Protein AF-A0A1R1XVJ5-F1 (afdb_monomer)

InterPro domains:
  IPR004046 Glutathione S-transferase, C-terminal [PF14497] (99-164)
  IPR036282 Glutathione S-transferase, C-terminal domain superfamily [SSF47616] (98-164)

Sequence (165 aa):
MIEDTEQDGSKFFLSEIRAIEEYLVVTFGLLSQGVKNLAVSSQYVNQIFDVFEAYADISGFKITTSQTLGADIDGLTKTPDECKDRDQFYIAQHILNMNKVLNDYIKYFLQKQDQILAKSQSSYYFGDSVTYADLALYTIYFSIKSENFAFEFDSPSYPHINKLI

Solvent-accessible surface area (backbone atoms only — not comparable to full-atom values): 9194 Å² total; per-residue (Å²): 109,51,80,44,73,48,98,87,70,50,78,46,79,42,72,51,66,69,61,46,50,53,51,50,30,57,75,71,65,21,62,56,78,56,74,69,45,38,54,50,38,52,52,52,35,50,58,48,46,56,54,48,50,55,51,46,53,53,52,48,51,53,51,54,46,25,74,74,71,42,76,84,35,54,23,79,76,41,56,40,92,73,33,91,47,74,68,32,22,51,47,13,44,49,52,53,51,49,52,51,53,44,49,56,49,50,53,54,50,48,56,54,50,22,63,54,30,67,71,37,91,56,54,28,86,51,73,82,46,81,32,52,46,47,53,45,51,44,49,50,49,55,58,35,44,79,69,76,60,31,65,71,65,74,31,84,89,30,60,42,48,53,69,62,96

pLDDT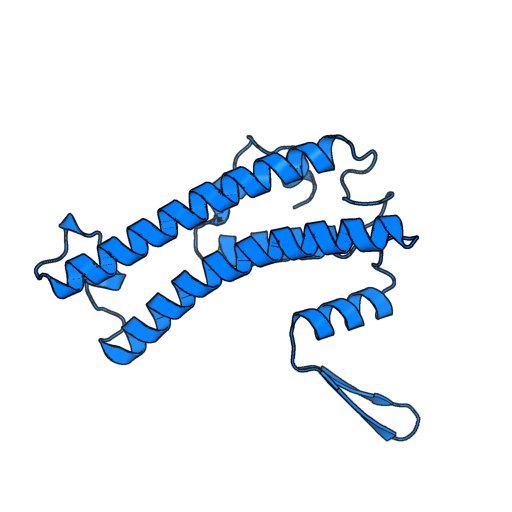: mean 92.86, std 4.46, range [69.25, 98.06]

Structure (mmCIF, N/CA/C/O backbone):
data_AF-A0A1R1XVJ5-F1
#
_entry.id   AF-A0A1R1XVJ5-F1
#
loop_
_atom_site.group_PDB
_atom_site.id
_atom_site.type_symbol
_atom_site.label_atom_id
_atom_site.label_alt_id
_atom_site.label_comp_id
_atom_site.label_asym_id
_atom_site.label_entity_id
_atom_site.label_seq_id
_atom_site.pdbx_PDB_ins_code
_atom_site.Cartn_x
_atom_site.Cartn_y
_atom_site.Cartn_z
_atom_site.occupancy
_atom_site.B_iso_or_equiv
_atom_site.auth_seq_id
_atom_site.auth_comp_id
_atom_site.auth_asym_id
_atom_site.auth_atom_id
_atom_site.pdbx_PDB_model_num
ATOM 1 N N . MET A 1 1 ? -11.396 -14.103 -1.675 1.00 80.75 1 MET A N 1
ATOM 2 C CA . MET A 1 1 ? -12.838 -14.415 -1.632 1.00 80.75 1 MET A CA 1
ATOM 3 C C . MET A 1 1 ? -13.139 -15.069 -0.297 1.00 80.75 1 MET A C 1
ATOM 5 O O . MET A 1 1 ? -12.403 -15.978 0.071 1.00 80.75 1 MET A O 1
ATOM 9 N N . ILE A 1 2 ? -14.161 -14.595 0.413 1.00 86.94 2 ILE A N 1
ATOM 10 C CA . ILE A 1 2 ? -14.737 -15.272 1.581 1.00 86.94 2 ILE A CA 1
ATOM 11 C C . ILE A 1 2 ? -16.002 -15.997 1.123 1.00 86.94 2 ILE A C 1
ATOM 13 O O . ILE A 1 2 ? -16.810 -15.419 0.395 1.00 86.94 2 ILE A O 1
ATOM 17 N N . GLU A 1 3 ? -16.138 -17.248 1.551 1.00 91.19 3 GLU A N 1
ATOM 18 C CA . GLU A 1 3 ? -17.379 -18.018 1.528 1.00 91.19 3 GLU A CA 1
ATOM 19 C C . GLU A 1 3 ? -17.701 -18.366 2.982 1.00 91.19 3 GLU A C 1
ATOM 21 O O . GLU A 1 3 ? -16.915 -19.056 3.633 1.00 91.19 3 GLU A O 1
ATOM 26 N N . ASP A 1 4 ? -18.819 -17.852 3.485 1.00 85.94 4 ASP A N 1
ATOM 27 C CA . ASP A 1 4 ? -19.320 -18.144 4.828 1.00 85.94 4 ASP A CA 1
ATOM 28 C C . ASP A 1 4 ? -20.653 -18.892 4.722 1.00 85.94 4 ASP A C 1
ATOM 30 O O . ASP A 1 4 ? -21.427 -18.679 3.782 1.00 85.94 4 ASP A O 1
ATOM 34 N N . THR A 1 5 ? -20.900 -19.815 5.647 1.00 89.81 5 THR A N 1
ATOM 35 C CA . THR A 1 5 ? -22.145 -20.590 5.691 1.00 89.81 5 THR A CA 1
ATOM 36 C C . THR A 1 5 ? -22.910 -20.213 6.943 1.00 89.81 5 THR A C 1
ATOM 38 O O . THR A 1 5 ? -22.490 -20.515 8.060 1.00 89.81 5 THR A O 1
ATOM 41 N N . GLU A 1 6 ? -24.055 -19.577 6.735 1.00 88.31 6 GLU A N 1
ATOM 42 C CA . GLU A 1 6 ? -24.937 -19.128 7.800 1.00 88.31 6 GLU A CA 1
ATOM 43 C C . GLU A 1 6 ? -25.579 -20.315 8.533 1.00 88.31 6 GLU A C 1
ATOM 45 O O . GLU A 1 6 ? -25.645 -21.441 8.028 1.00 88.31 6 GLU A O 1
ATOM 50 N N . GLN A 1 7 ? -26.114 -20.066 9.732 1.00 89.81 7 GLN A N 1
ATOM 51 C CA . GLN A 1 7 ? -26.765 -21.108 10.544 1.00 89.81 7 GLN A CA 1
ATOM 52 C C . GLN A 1 7 ? -27.960 -21.774 9.842 1.00 89.81 7 GLN A C 1
ATOM 54 O O . GLN A 1 7 ? -28.295 -22.917 10.150 1.00 89.81 7 GLN A O 1
ATOM 59 N N . ASP A 1 8 ? -28.600 -21.072 8.906 1.00 92.56 8 ASP A N 1
ATOM 60 C CA . ASP A 1 8 ? -29.715 -21.581 8.104 1.00 92.56 8 ASP A CA 1
ATOM 61 C C . ASP A 1 8 ? -29.268 -22.364 6.852 1.00 92.56 8 ASP A C 1
ATOM 63 O O . ASP A 1 8 ? -30.106 -22.856 6.093 1.00 92.56 8 ASP A O 1
ATOM 67 N N . GLY A 1 9 ? -27.955 -22.516 6.646 1.00 91.94 9 GLY A N 1
ATOM 68 C CA . GLY A 1 9 ? -27.354 -23.197 5.502 1.00 91.94 9 GLY A CA 1
ATOM 69 C C . GLY A 1 9 ? -27.250 -22.342 4.238 1.00 91.94 9 GLY A C 1
ATOM 70 O O . GLY A 1 9 ? -26.788 -22.847 3.209 1.00 91.94 9 GLY A O 1
ATOM 71 N N . SER A 1 10 ? -27.664 -21.071 4.279 1.00 94.12 10 SER A N 1
ATOM 72 C CA . SER A 1 10 ? -27.416 -20.131 3.187 1.00 94.12 10 SER A CA 1
ATOM 73 C C . SER A 1 10 ? -25.929 -19.770 3.097 1.00 94.12 10 SER A C 1
ATOM 75 O O . SER A 1 10 ? -25.171 -19.893 4.060 1.00 94.12 10 SER A O 1
ATOM 77 N N . LYS A 1 11 ? -25.491 -19.378 1.896 1.00 94.38 11 LYS A N 1
ATOM 78 C CA . LYS A 1 11 ? -24.095 -19.028 1.623 1.00 94.38 11 LYS A CA 1
ATOM 79 C C . LYS A 1 11 ? -23.942 -17.530 1.415 1.00 94.38 11 LYS A C 1
ATOM 81 O O . LYS A 1 11 ? -24.652 -16.947 0.593 1.00 94.38 11 LYS A O 1
ATOM 86 N N . PHE A 1 12 ? -22.967 -16.947 2.097 1.00 92.88 12 PHE A N 1
ATOM 87 C CA . PHE A 1 12 ? -22.540 -15.565 1.940 1.00 92.88 12 PHE A CA 1
ATOM 88 C C . PHE A 1 12 ? -21.202 -15.510 1.198 1.00 92.88 12 PHE A C 1
ATOM 90 O O . PHE A 1 12 ? -20.284 -16.273 1.500 1.00 92.88 12 PHE A O 1
ATOM 97 N N . PHE A 1 13 ? -21.089 -14.609 0.218 1.00 94.06 13 PHE A N 1
ATOM 98 C CA . PHE A 1 13 ? -19.898 -14.481 -0.621 1.00 94.06 13 PHE A CA 1
ATOM 99 C C . PHE A 1 13 ? -19.424 -13.032 -0.706 1.00 94.06 13 PHE A C 1
ATOM 101 O O . PHE A 1 13 ? -20.204 -12.138 -1.034 1.00 94.06 13 PHE A O 1
ATOM 108 N N . LEU A 1 14 ? -18.120 -12.824 -0.510 1.00 95.06 14 LEU A N 1
ATOM 109 C CA . LEU A 1 14 ? -17.436 -11.559 -0.791 1.00 95.06 14 LEU A CA 1
ATOM 110 C C . LEU A 1 14 ? -16.176 -11.800 -1.625 1.00 95.06 14 LEU A C 1
ATOM 112 O O . LEU A 1 14 ? -15.357 -12.661 -1.294 1.00 95.06 14 LEU A O 1
ATOM 116 N N . SER A 1 15 ? -15.994 -11.015 -2.687 1.00 93.31 15 SER A N 1
ATOM 117 C CA . SER A 1 15 ? -14.810 -11.052 -3.560 1.00 93.31 15 SER A CA 1
ATOM 118 C C . SER A 1 15 ? -13.893 -9.845 -3.386 1.00 93.31 15 SER A C 1
ATOM 120 O O . SER A 1 15 ? -12.678 -10.001 -3.488 1.00 93.31 15 SER A O 1
ATOM 122 N N . GLU A 1 16 ? -14.461 -8.673 -3.102 1.00 91.94 16 GLU A N 1
ATOM 123 C CA . GLU A 1 16 ? -13.723 -7.411 -3.065 1.00 91.94 16 GLU A CA 1
ATOM 124 C C . GLU A 1 16 ? -12.916 -7.275 -1.779 1.00 91.94 16 GLU A C 1
ATOM 126 O O . GLU A 1 16 ? -13.482 -7.327 -0.688 1.00 91.94 16 GLU A O 1
ATOM 131 N N . ILE A 1 17 ? -11.604 -7.050 -1.899 1.00 88.50 17 ILE A N 1
ATOM 132 C CA . ILE A 1 17 ? -10.696 -7.016 -0.744 1.00 88.50 17 ILE A CA 1
ATOM 133 C C . ILE A 1 17 ? -11.125 -5.985 0.306 1.00 88.50 17 ILE A C 1
ATOM 135 O O . ILE A 1 17 ? -11.167 -6.316 1.482 1.00 88.50 17 ILE A O 1
ATOM 139 N N . ARG A 1 18 ? -11.577 -4.792 -0.110 1.00 87.81 18 ARG A N 1
ATOM 140 C CA . ARG A 1 18 ? -12.074 -3.763 0.820 1.00 87.81 18 ARG A CA 1
ATOM 141 C C . ARG A 1 18 ? -13.329 -4.204 1.567 1.00 87.81 18 ARG A C 1
ATOM 143 O O . ARG A 1 18 ? -13.421 -4.003 2.770 1.00 87.81 18 ARG A O 1
ATOM 150 N N . ALA A 1 19 ? -14.271 -4.840 0.872 1.00 91.31 19 ALA A N 1
ATOM 151 C CA . ALA A 1 19 ? -15.489 -5.345 1.502 1.00 91.31 19 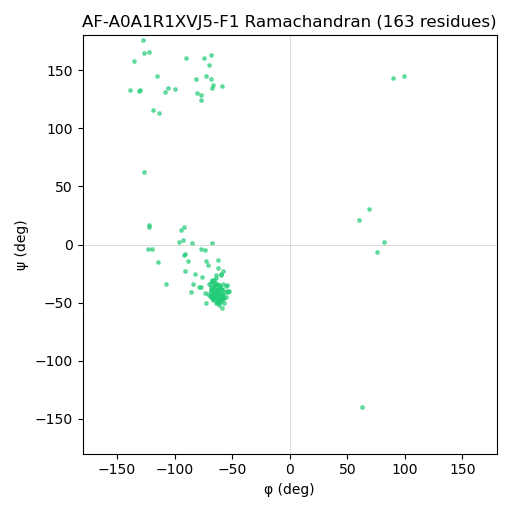ALA A CA 1
ATOM 152 C C . ALA A 1 19 ? -15.184 -6.518 2.446 1.00 91.31 19 ALA A C 1
ATOM 154 O O . ALA A 1 19 ? -15.788 -6.634 3.508 1.00 91.31 19 ALA A O 1
ATOM 155 N N . ILE A 1 20 ? -14.226 -7.371 2.070 1.00 92.75 20 ILE A N 1
ATOM 156 C CA . ILE A 1 20 ? -13.722 -8.462 2.904 1.00 92.75 20 ILE A CA 1
ATOM 157 C C . ILE A 1 20 ? -13.072 -7.906 4.175 1.00 92.75 20 ILE A C 1
ATOM 159 O O . ILE A 1 20 ? -13.414 -8.345 5.268 1.00 92.75 20 ILE A O 1
ATOM 163 N N . GLU A 1 21 ? -12.167 -6.937 4.052 1.00 92.25 21 GLU A N 1
ATOM 164 C CA . GLU A 1 21 ? -11.504 -6.313 5.197 1.00 92.25 21 GLU A CA 1
ATOM 165 C C . GLU A 1 21 ? -12.517 -5.626 6.112 1.00 92.25 21 GLU A C 1
ATOM 167 O O . GLU A 1 21 ? -12.510 -5.890 7.311 1.00 92.25 21 GLU A O 1
ATOM 172 N N . GLU A 1 22 ? -13.448 -4.840 5.560 1.00 91.94 22 GLU A N 1
ATOM 173 C CA . GLU A 1 22 ? -14.526 -4.196 6.320 1.00 91.94 22 GLU A CA 1
ATOM 174 C C . GLU A 1 22 ? -15.407 -5.210 7.067 1.00 91.94 22 GLU A C 1
ATOM 176 O O . GLU A 1 22 ? -15.705 -5.025 8.250 1.00 91.94 22 GLU A O 1
ATOM 181 N N . TYR A 1 23 ? -15.774 -6.317 6.417 1.00 92.75 23 TYR A N 1
ATOM 182 C CA . TYR A 1 23 ? -16.508 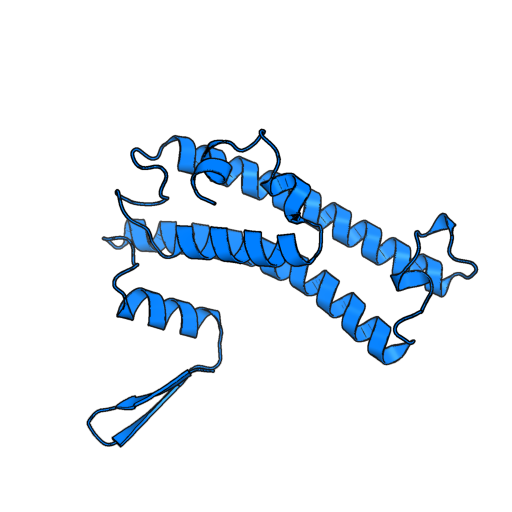-7.410 7.053 1.00 92.75 23 TYR A CA 1
ATOM 183 C C . TYR A 1 23 ? -15.724 -8.019 8.224 1.00 92.75 23 TYR A C 1
ATOM 185 O O . TYR A 1 23 ? -16.267 -8.195 9.318 1.00 92.75 23 TYR A O 1
ATOM 193 N N . LEU A 1 24 ? -14.432 -8.297 8.032 1.00 93.19 24 LEU A N 1
ATOM 194 C CA . LEU A 1 24 ? -13.582 -8.887 9.066 1.00 93.19 24 LEU A CA 1
ATOM 195 C C . LEU A 1 24 ? -13.372 -7.927 10.243 1.00 93.19 24 LEU A C 1
ATOM 197 O O . LEU A 1 24 ? -13.513 -8.336 11.394 1.00 93.19 24 LEU A O 1
ATOM 201 N N . VAL A 1 25 ? -13.092 -6.644 10.000 1.00 94.62 25 VAL A N 1
ATOM 202 C CA . VAL A 1 25 ? -12.870 -5.679 11.091 1.00 94.62 25 VAL A CA 1
ATOM 203 C C . VAL A 1 25 ? -14.139 -5.409 11.892 1.00 94.62 25 VAL A C 1
ATOM 205 O O . VAL A 1 25 ? -14.049 -5.201 13.099 1.00 94.62 25 VAL A O 1
ATOM 208 N N . VAL A 1 26 ? -15.321 -5.471 11.269 1.00 93.81 26 VAL A N 1
ATOM 209 C CA . VAL A 1 26 ? -16.599 -5.460 11.997 1.00 93.81 26 VAL A CA 1
ATOM 210 C C . VAL A 1 26 ? -16.718 -6.711 12.863 1.00 93.81 26 VAL A C 1
ATOM 212 O O . VAL A 1 26 ? -16.967 -6.602 14.063 1.00 93.81 26 VAL A O 1
ATOM 215 N N . THR A 1 27 ? -16.491 -7.884 12.271 1.00 92.62 27 THR A N 1
ATOM 216 C CA . THR A 1 27 ? -16.631 -9.188 12.936 1.00 92.62 27 THR A CA 1
ATOM 217 C C . THR A 1 27 ? -15.720 -9.315 14.159 1.00 92.62 27 THR A C 1
ATOM 219 O O . THR A 1 27 ? -16.133 -9.843 15.190 1.00 92.62 27 THR A O 1
ATOM 222 N N . PHE A 1 28 ? -14.501 -8.777 14.082 1.00 94.56 28 PHE A N 1
ATOM 223 C CA . PHE A 1 28 ? -13.526 -8.804 15.175 1.00 94.56 28 PHE A CA 1
ATOM 224 C C . PHE A 1 28 ? -13.563 -7.570 16.089 1.00 94.56 28 PHE A C 1
ATOM 226 O O . PHE A 1 28 ? -12.742 -7.465 16.998 1.00 94.56 28 PHE A O 1
ATOM 233 N N . GLY A 1 29 ? -14.499 -6.635 15.887 1.00 94.94 29 GLY A N 1
ATOM 234 C CA . GLY A 1 29 ? -14.641 -5.455 16.746 1.00 94.94 29 GLY A CA 1
ATOM 235 C C . GLY A 1 29 ? -13.494 -4.442 16.636 1.00 94.94 29 GLY A C 1
ATOM 236 O O . GLY A 1 29 ? -13.200 -3.742 17.599 1.00 94.94 29 GLY A O 1
ATOM 237 N N . LEU A 1 30 ? -12.858 -4.341 15.466 1.00 95.81 30 LEU A N 1
ATOM 238 C CA . LEU A 1 30 ? -11.688 -3.494 15.181 1.00 95.81 30 LEU A CA 1
ATOM 239 C C . LEU A 1 30 ? -12.057 -2.122 14.586 1.00 95.81 30 LEU A C 1
ATOM 241 O O . LEU A 1 30 ? -11.204 -1.392 14.071 1.00 95.81 30 LEU A O 1
ATOM 245 N N . LEU A 1 31 ? -13.340 -1.763 14.634 1.00 93.56 31 LEU A N 1
ATOM 246 C CA . LEU A 1 31 ? -13.823 -0.453 14.221 1.00 93.56 31 LEU A CA 1
ATOM 247 C C . LEU A 1 31 ? -13.622 0.598 15.314 1.00 93.56 31 LEU A C 1
ATOM 249 O O . LEU A 1 31 ? -13.850 0.360 16.501 1.00 93.56 31 LEU A O 1
ATOM 253 N N . SER A 1 32 ? -13.277 1.812 14.891 1.00 90.25 32 SER A N 1
ATOM 254 C CA . SER A 1 32 ? -13.246 2.963 15.786 1.00 90.25 32 SER A CA 1
ATOM 255 C C . SER A 1 32 ? -14.664 3.346 16.240 1.00 90.25 32 SER A C 1
ATOM 257 O O . SER A 1 32 ? -15.634 3.272 15.485 1.00 90.25 32 SER A O 1
ATOM 259 N N . GLN A 1 33 ? -14.807 3.761 17.501 1.00 90.19 33 GLN A N 1
ATOM 260 C CA . GLN A 1 33 ? -16.120 4.060 18.081 1.00 90.19 33 GLN A CA 1
ATOM 261 C C . GLN A 1 33 ? -16.625 5.453 17.683 1.00 90.19 33 GLN A C 1
ATOM 263 O O . GLN A 1 33 ? -15.933 6.457 17.868 1.00 90.19 33 GLN A O 1
ATOM 268 N N . GLY A 1 34 ? -17.871 5.516 17.206 1.00 93.06 34 GLY A N 1
ATOM 269 C CA . GLY A 1 34 ? -18.577 6.749 16.851 1.00 93.06 34 GLY A CA 1
ATOM 270 C C . GLY A 1 34 ? -18.383 7.192 15.396 1.00 93.06 34 GLY A C 1
ATOM 271 O O . GLY A 1 34 ? -17.298 7.110 14.829 1.00 93.06 34 GLY A O 1
ATOM 272 N N . VAL A 1 35 ? -19.446 7.740 14.796 1.00 94.56 35 VAL A N 1
ATOM 273 C CA . VAL A 1 35 ? -19.516 8.047 13.350 1.00 94.56 35 VAL A CA 1
ATOM 274 C C . VAL A 1 35 ? -18.389 8.951 12.837 1.00 94.56 35 VAL A C 1
ATOM 276 O O . VAL A 1 35 ? -17.891 8.754 11.733 1.00 94.56 35 VAL A O 1
ATOM 279 N N . LYS A 1 36 ? -17.940 9.922 13.641 1.00 96.12 36 LYS A N 1
ATOM 280 C CA . LYS A 1 36 ? -16.833 10.811 13.257 1.00 96.12 36 LYS A CA 1
ATOM 281 C C . LYS A 1 36 ? -15.506 10.060 13.191 1.00 96.12 36 LYS A C 1
ATOM 283 O O . LYS A 1 36 ? -14.753 10.251 12.245 1.00 96.12 36 LYS A O 1
ATOM 288 N N . ASN A 1 37 ? -15.239 9.191 14.163 1.00 93.81 37 ASN A N 1
ATOM 289 C CA . ASN A 1 37 ? -14.018 8.393 14.177 1.00 93.81 37 ASN A CA 1
ATOM 290 C C . ASN A 1 37 ? -14.038 7.332 13.077 1.00 93.81 37 ASN A C 1
ATOM 292 O O . ASN A 1 37 ? -12.991 7.067 12.496 1.00 93.81 37 ASN A O 1
ATOM 296 N N . LEU A 1 38 ? -15.208 6.776 12.747 1.00 94.12 38 LEU A N 1
ATOM 297 C CA . LEU A 1 38 ? -15.366 5.881 11.598 1.00 94.12 38 LEU A CA 1
ATOM 298 C C . LEU A 1 38 ? -15.015 6.592 10.289 1.00 94.12 38 LEU A C 1
ATOM 300 O O . LEU A 1 38 ? -14.224 6.075 9.506 1.00 94.12 38 LEU A O 1
ATOM 304 N N . ALA A 1 39 ? -15.537 7.804 10.080 1.00 95.94 39 ALA A N 1
ATOM 305 C CA . ALA A 1 39 ? -15.232 8.593 8.889 1.00 95.94 39 ALA A CA 1
ATOM 306 C C . ALA A 1 39 ? -13.734 8.929 8.785 1.00 95.94 39 ALA A C 1
ATOM 308 O O . ALA A 1 39 ? -13.142 8.804 7.717 1.00 95.94 39 ALA A O 1
ATOM 309 N N . VAL A 1 40 ? -13.100 9.308 9.899 1.00 96.31 40 VAL A N 1
ATOM 310 C CA . VAL A 1 40 ? -11.656 9.588 9.936 1.00 96.31 40 VAL A CA 1
ATOM 311 C C . VAL A 1 40 ? -10.832 8.312 9.722 1.00 96.31 40 VAL A C 1
ATOM 313 O O . VAL A 1 40 ? -9.851 8.347 8.986 1.00 96.31 40 VAL A O 1
ATOM 316 N N . SER A 1 41 ? -11.242 7.181 10.300 1.00 95.19 41 SER A N 1
ATOM 317 C CA . SER A 1 41 ? -10.578 5.885 10.101 1.00 95.19 41 SER A CA 1
ATOM 318 C C . SER A 1 41 ? -10.634 5.469 8.633 1.00 95.19 41 SER A C 1
ATOM 320 O O . SER A 1 41 ? -9.602 5.193 8.029 1.00 95.19 41 SER A O 1
ATOM 322 N N . SER A 1 42 ? -11.815 5.561 8.017 1.00 94.75 42 SER A N 1
ATOM 323 C CA . SER A 1 42 ? -11.995 5.322 6.584 1.00 94.75 42 SER A CA 1
ATOM 324 C C . SER A 1 42 ? -11.143 6.269 5.734 1.00 94.75 42 SER A C 1
ATOM 326 O O . SER A 1 42 ? -10.536 5.845 4.755 1.00 94.75 42 SER A O 1
ATOM 328 N N . GLN A 1 43 ? -11.017 7.544 6.116 1.00 96.31 43 GLN A N 1
ATOM 329 C CA . GLN A 1 43 ? -10.120 8.477 5.433 1.00 96.31 43 GLN A CA 1
ATOM 330 C C . GLN A 1 43 ? -8.651 8.017 5.497 1.00 96.31 43 GLN A C 1
ATOM 332 O O . GLN A 1 43 ? -7.943 8.133 4.497 1.00 96.31 43 GLN A O 1
ATOM 337 N N . TYR A 1 44 ? -8.174 7.537 6.648 1.00 96.00 44 TYR A N 1
ATOM 338 C CA . TYR A 1 44 ? -6.794 7.052 6.794 1.00 96.00 44 TYR A CA 1
ATOM 339 C C . TYR A 1 44 ? -6.560 5.779 5.985 1.00 96.00 44 TYR A C 1
ATOM 341 O O . TYR A 1 44 ? -5.578 5.701 5.252 1.00 96.00 44 TYR A O 1
ATOM 349 N N . VAL A 1 45 ? -7.501 4.837 6.044 1.00 95.56 45 VAL A N 1
ATOM 350 C CA . VAL A 1 45 ? -7.479 3.608 5.246 1.00 95.56 45 VAL A CA 1
ATOM 351 C C . VAL A 1 45 ? -7.450 3.925 3.750 1.00 95.56 45 VAL A C 1
ATOM 353 O O . VAL A 1 45 ? -6.604 3.400 3.041 1.00 95.56 45 VAL A O 1
ATOM 356 N N . ASN A 1 46 ? -8.287 4.839 3.254 1.00 94.88 46 ASN A N 1
ATOM 357 C CA . ASN A 1 46 ? -8.256 5.212 1.835 1.00 94.88 46 ASN A CA 1
ATOM 358 C C . ASN A 1 46 ? -6.917 5.848 1.426 1.00 94.88 46 ASN A C 1
ATOM 360 O O . ASN A 1 46 ? -6.391 5.518 0.374 1.00 94.88 46 ASN A O 1
ATOM 364 N N . GLN A 1 47 ? -6.308 6.675 2.282 1.00 95.31 47 GLN A N 1
ATOM 365 C CA . GLN A 1 47 ? -4.968 7.222 2.013 1.00 95.31 47 GLN A CA 1
ATOM 366 C C . GLN A 1 47 ? -3.889 6.135 1.946 1.00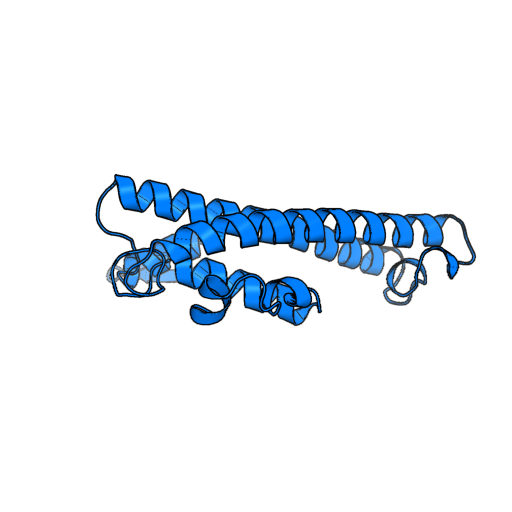 95.31 47 GLN A C 1
ATOM 368 O O . GLN A 1 47 ? -2.943 6.268 1.175 1.00 95.31 47 GLN A O 1
ATOM 373 N N . ILE A 1 48 ? -4.022 5.073 2.746 1.00 94.44 48 ILE A N 1
ATOM 374 C CA . ILE A 1 48 ? -3.163 3.886 2.671 1.00 94.44 48 ILE A CA 1
ATOM 375 C C . ILE A 1 48 ? -3.387 3.148 1.343 1.00 94.44 48 ILE A C 1
ATOM 377 O O . ILE A 1 48 ? -2.423 2.764 0.682 1.00 94.44 48 ILE A O 1
ATOM 381 N N . PHE A 1 49 ? -4.643 2.989 0.924 1.00 92.38 49 PHE A N 1
ATOM 382 C CA . PHE A 1 49 ? -4.981 2.346 -0.346 1.00 92.38 49 PHE A CA 1
ATOM 383 C C . PHE A 1 49 ? -4.497 3.128 -1.564 1.00 92.38 49 PHE A C 1
ATOM 385 O O . PHE A 1 49 ? -4.041 2.501 -2.509 1.00 92.38 49 PHE A O 1
ATOM 392 N N . ASP A 1 50 ? -4.477 4.459 -1.527 1.00 92.88 50 ASP A N 1
ATOM 393 C CA . ASP A 1 50 ? -3.877 5.252 -2.604 1.00 92.88 50 ASP A CA 1
ATOM 394 C C . ASP A 1 50 ? -2.387 4.881 -2.813 1.00 92.88 50 ASP A C 1
ATOM 396 O O . ASP A 1 50 ? -1.884 4.873 -3.936 1.00 92.88 50 ASP A O 1
ATOM 400 N N . VAL A 1 51 ? -1.664 4.535 -1.732 1.00 92.75 51 VAL A N 1
ATOM 401 C CA . VAL A 1 51 ? -0.269 4.058 -1.825 1.00 92.75 51 VAL A CA 1
ATOM 402 C C . VAL A 1 51 ? -0.240 2.654 -2.429 1.00 92.75 51 VAL A C 1
ATOM 404 O O . VAL A 1 51 ? 0.604 2.359 -3.277 1.00 92.75 51 VAL A O 1
ATOM 407 N N . PHE A 1 52 ? -1.161 1.792 -1.992 1.00 91.12 52 PHE A N 1
ATOM 408 C CA . PHE A 1 52 ? -1.299 0.434 -2.508 1.00 91.12 52 PHE A CA 1
ATOM 409 C C . PHE A 1 52 ? -1.581 0.425 -4.013 1.00 91.12 52 PHE A C 1
ATOM 411 O O . PHE A 1 52 ? -0.933 -0.323 -4.738 1.00 91.12 52 PHE A O 1
ATOM 418 N N . GLU A 1 53 ? -2.497 1.269 -4.489 1.00 91.50 53 GLU A N 1
ATOM 419 C CA . GLU A 1 53 ? -2.854 1.399 -5.905 1.00 91.50 53 GLU A CA 1
ATOM 420 C C . GLU A 1 53 ? -1.651 1.857 -6.738 1.00 91.50 53 GLU A C 1
ATOM 422 O O . GLU A 1 53 ? -1.308 1.208 -7.724 1.00 91.50 53 GLU A O 1
ATOM 427 N N . ALA A 1 54 ? -0.925 2.887 -6.288 1.00 91.19 54 ALA A N 1
ATOM 428 C CA . ALA A 1 54 ? 0.278 3.356 -6.976 1.00 91.19 54 ALA A CA 1
ATOM 429 C C . ALA A 1 54 ? 1.374 2.276 -7.066 1.00 91.19 54 ALA A C 1
ATOM 431 O O . ALA A 1 54 ? 2.080 2.179 -8.071 1.00 91.19 54 ALA A O 1
ATOM 432 N N . TYR A 1 55 ? 1.527 1.448 -6.030 1.00 90.62 55 TYR A N 1
ATOM 433 C CA . TYR A 1 55 ? 2.420 0.290 -6.071 1.00 90.62 55 TYR A CA 1
ATOM 434 C C . TYR A 1 55 ? 1.889 -0.809 -7.013 1.00 90.62 55 TYR A C 1
ATOM 436 O O . TYR A 1 55 ? 2.649 -1.349 -7.824 1.00 90.62 55 TYR A O 1
ATOM 444 N N . ALA A 1 56 ? 0.591 -1.114 -6.953 1.00 90.69 56 ALA A N 1
ATOM 445 C CA . ALA A 1 56 ? -0.047 -2.132 -7.778 1.00 90.69 56 ALA A CA 1
ATOM 446 C C . ALA A 1 56 ? 0.043 -1.808 -9.276 1.00 90.69 56 ALA A C 1
ATOM 448 O O . ALA A 1 56 ? 0.249 -2.725 -10.070 1.00 90.69 56 ALA A O 1
ATOM 449 N N . ASP A 1 57 ? -0.016 -0.532 -9.663 1.00 92.50 57 ASP A N 1
ATOM 450 C CA . ASP A 1 57 ? 0.183 -0.085 -11.047 1.00 92.50 57 ASP A CA 1
ATOM 451 C C . ASP A 1 57 ? 1.568 -0.476 -11.584 1.00 92.50 57 ASP A C 1
ATOM 453 O O . ASP A 1 57 ? 1.699 -0.981 -12.704 1.00 92.50 57 ASP A O 1
ATOM 457 N N . ILE A 1 58 ? 2.615 -0.323 -10.766 1.00 92.62 58 ILE A N 1
ATOM 458 C CA . ILE A 1 58 ? 3.987 -0.702 -11.133 1.00 92.62 58 ILE A CA 1
ATOM 459 C C . ILE A 1 58 ? 4.090 -2.216 -11.297 1.00 92.62 58 ILE A C 1
ATOM 461 O O . ILE A 1 58 ? 4.640 -2.702 -12.291 1.00 92.62 58 ILE A O 1
ATOM 465 N N . SER A 1 59 ? 3.555 -2.969 -10.335 1.00 91.12 59 SER A N 1
ATOM 466 C CA . SER A 1 59 ? 3.535 -4.432 -10.384 1.00 91.12 59 SER A CA 1
ATOM 467 C C . SER A 1 59 ? 2.739 -4.938 -11.589 1.00 91.12 59 SER A C 1
ATOM 469 O O . SER A 1 59 ? 3.213 -5.810 -12.319 1.00 91.12 59 SER A O 1
ATOM 471 N N . GLY A 1 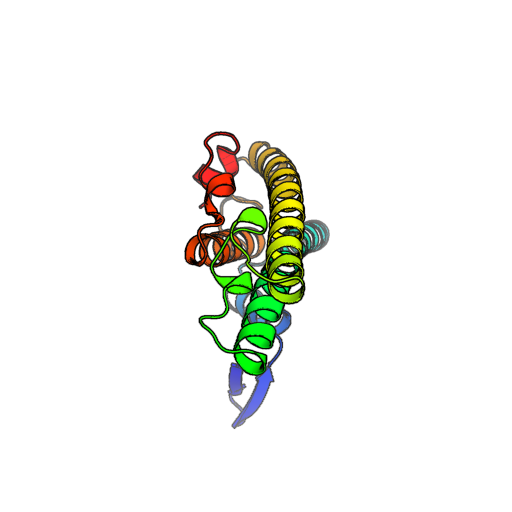60 ? 1.580 -4.342 -11.873 1.00 94.25 60 GLY A N 1
ATOM 472 C CA . GLY A 1 60 ? 0.742 -4.656 -13.028 1.00 94.25 60 GLY A CA 1
ATOM 473 C C . GLY A 1 60 ? 1.444 -4.379 -14.356 1.00 94.25 60 GLY A C 1
ATOM 474 O O . GLY A 1 60 ? 1.425 -5.230 -15.251 1.00 94.25 60 GLY A O 1
ATOM 475 N N . PHE A 1 61 ? 2.136 -3.241 -14.471 1.00 95.81 61 PHE A N 1
ATOM 476 C CA . PHE A 1 61 ? 2.948 -2.920 -15.645 1.00 95.81 61 PHE A CA 1
ATOM 477 C C . PHE A 1 61 ? 4.063 -3.951 -15.860 1.00 95.81 61 PHE A C 1
ATOM 479 O O . PHE A 1 61 ? 4.220 -4.467 -16.971 1.00 95.81 61 PHE A O 1
ATOM 486 N N . LYS A 1 62 ? 4.808 -4.304 -14.804 1.00 94.69 62 LYS A N 1
ATOM 487 C CA . LYS A 1 62 ? 5.878 -5.314 -14.866 1.00 94.69 62 LYS A CA 1
ATOM 488 C C . LYS A 1 62 ? 5.345 -6.687 -15.274 1.00 94.69 62 LYS A C 1
ATOM 490 O O . LYS A 1 62 ? 5.913 -7.312 -16.167 1.00 94.69 62 LYS A O 1
ATOM 495 N N . ILE A 1 63 ? 4.248 -7.141 -14.664 1.00 95.31 63 ILE A N 1
ATOM 496 C CA . ILE A 1 63 ? 3.621 -8.438 -14.964 1.00 95.31 63 ILE A CA 1
ATOM 497 C C . ILE A 1 63 ? 3.154 -8.480 -16.419 1.00 95.31 63 ILE A C 1
ATOM 499 O O . ILE A 1 63 ? 3.497 -9.411 -17.145 1.00 95.31 63 ILE A O 1
ATOM 503 N N . THR A 1 64 ? 2.424 -7.458 -16.865 1.00 97.12 64 THR A N 1
ATOM 504 C CA . THR A 1 64 ? 1.890 -7.394 -18.234 1.00 97.12 64 THR A CA 1
ATOM 505 C C . THR A 1 64 ? 3.018 -7.359 -19.265 1.00 97.12 64 THR A C 1
ATOM 507 O O . THR A 1 64 ? 2.982 -8.080 -20.265 1.00 97.12 64 THR A O 1
ATOM 510 N N . THR A 1 65 ? 4.061 -6.566 -19.004 1.00 96.69 65 THR A N 1
ATOM 511 C CA . THR A 1 65 ? 5.244 -6.477 -19.871 1.00 96.69 65 THR A CA 1
ATOM 512 C C . THR A 1 65 ? 5.988 -7.810 -19.926 1.00 96.69 65 THR A C 1
ATOM 514 O O . THR A 1 65 ? 6.307 -8.278 -21.014 1.00 96.69 65 THR A O 1
ATOM 517 N N . SER A 1 66 ? 6.193 -8.463 -18.780 1.00 96.94 66 SER A N 1
ATOM 518 C CA . SER A 1 66 ? 6.837 -9.780 -18.678 1.00 96.94 66 SER A CA 1
ATOM 519 C C . SER A 1 66 ? 6.068 -10.859 -19.447 1.00 96.94 66 SER A C 1
ATOM 521 O O . SER A 1 66 ? 6.657 -11.619 -20.214 1.00 96.94 66 SER A O 1
ATOM 523 N N . GLN A 1 67 ? 4.738 -10.886 -19.322 1.00 97.25 67 GLN A N 1
ATOM 524 C CA . GLN A 1 67 ? 3.883 -11.821 -20.059 1.00 97.25 67 GLN A CA 1
ATOM 525 C C . GLN A 1 67 ? 3.914 -11.585 -21.573 1.00 97.25 67 GLN A C 1
ATOM 527 O O . GLN A 1 67 ? 3.792 -12.534 -22.345 1.00 97.25 67 GLN A O 1
ATOM 532 N N . THR A 1 68 ? 4.073 -10.331 -21.998 1.00 96.81 68 THR A N 1
ATOM 533 C CA . THR A 1 68 ? 4.032 -9.955 -23.416 1.00 96.81 68 THR A CA 1
ATOM 534 C C . THR A 1 68 ? 5.389 -10.119 -24.100 1.00 96.81 68 THR A C 1
ATOM 536 O O . THR A 1 68 ? 5.448 -10.561 -25.245 1.00 96.81 68 THR A O 1
ATOM 539 N N . LEU A 1 69 ? 6.477 -9.750 -23.420 1.00 95.44 69 LEU A N 1
ATOM 540 C CA . LEU A 1 69 ? 7.807 -9.597 -24.020 1.00 95.44 69 LEU A CA 1
ATOM 541 C C . LEU A 1 69 ? 8.880 -10.519 -23.413 1.00 95.44 69 LEU A C 1
ATOM 543 O O . LEU A 1 69 ? 10.007 -10.549 -23.905 1.00 95.44 69 LEU A O 1
ATOM 547 N N . GLY A 1 70 ? 8.532 -11.289 -22.380 1.00 95.81 70 GLY A N 1
ATOM 548 C CA . GLY A 1 70 ? 9.438 -12.164 -21.637 1.00 95.81 70 GLY A CA 1
ATOM 549 C C . GLY A 1 70 ? 9.921 -11.541 -20.325 1.00 95.81 70 GLY A C 1
ATOM 550 O O . GLY A 1 70 ? 10.139 -10.335 -20.228 1.00 95.81 70 GLY A O 1
ATOM 551 N N . ALA A 1 71 ? 10.108 -12.381 -19.304 1.00 93.12 71 ALA A N 1
ATOM 552 C CA . ALA A 1 71 ? 10.490 -11.943 -17.959 1.00 93.12 71 ALA A CA 1
ATOM 553 C C . ALA A 1 71 ? 11.913 -11.366 -17.875 1.00 93.12 71 ALA A C 1
ATOM 555 O O . ALA A 1 71 ? 12.161 -10.467 -17.076 1.00 93.12 71 ALA A O 1
ATOM 556 N N . ASP A 1 72 ? 12.821 -11.844 -18.727 1.00 93.88 72 ASP A N 1
ATOM 557 C CA . ASP A 1 72 ? 14.244 -11.473 -18.714 1.00 93.88 72 ASP A CA 1
ATOM 558 C C . ASP A 1 72 ? 14.562 -10.279 -19.623 1.00 93.88 72 ASP A C 1
ATOM 560 O O . ASP A 1 72 ? 15.712 -10.040 -19.994 1.00 93.88 72 ASP A O 1
ATOM 564 N N . ILE A 1 73 ? 13.534 -9.544 -20.043 1.00 95.12 73 ILE A N 1
ATOM 565 C CA . ILE A 1 73 ? 13.700 -8.422 -20.946 1.00 95.12 73 ILE A CA 1
ATOM 566 C C . ILE A 1 73 ? 14.469 -7.274 -20.256 1.00 95.12 73 ILE A C 1
ATOM 568 O O . ILE A 1 73 ? 14.192 -6.916 -19.107 1.00 95.12 73 ILE A O 1
ATOM 572 N N . ASP A 1 74 ? 15.448 -6.691 -20.957 1.00 95.88 74 ASP A N 1
ATOM 573 C CA . ASP A 1 74 ? 16.367 -5.681 -20.405 1.00 95.88 74 ASP A CA 1
ATOM 574 C C . ASP A 1 74 ? 15.621 -4.505 -19.750 1.00 95.88 74 ASP A C 1
ATOM 576 O O . ASP A 1 74 ? 15.984 -4.083 -18.656 1.00 95.88 74 ASP A O 1
ATOM 580 N N . GLY A 1 75 ? 14.532 -4.025 -20.355 1.00 96.00 75 GLY A N 1
ATOM 581 C CA . GLY A 1 75 ? 13.739 -2.912 -19.834 1.00 96.00 75 GLY A CA 1
ATOM 582 C C . GLY A 1 75 ? 13.080 -3.170 -18.471 1.00 96.00 75 GLY A C 1
ATOM 583 O O . GLY A 1 75 ? 12.740 -2.216 -17.778 1.00 96.00 75 GLY A O 1
ATOM 584 N N . LEU A 1 76 ? 12.908 -4.435 -18.062 1.00 95.62 76 LEU A N 1
ATOM 585 C CA . LEU A 1 76 ? 12.405 -4.800 -16.730 1.00 95.62 76 LEU A CA 1
ATOM 586 C C . LEU A 1 76 ? 13.518 -4.989 -15.693 1.00 95.62 76 LEU A C 1
ATOM 588 O O . LEU A 1 76 ? 13.251 -4.909 -14.493 1.00 95.62 76 LEU A O 1
ATOM 592 N N . THR A 1 77 ? 14.741 -5.275 -16.139 1.00 92.94 77 THR A N 1
ATOM 593 C CA . THR A 1 77 ? 15.836 -5.753 -15.278 1.00 92.94 77 THR A CA 1
ATOM 594 C C . THR A 1 77 ? 17.005 -4.776 -15.170 1.00 92.94 77 THR A C 1
ATOM 596 O O . THR A 1 77 ? 17.824 -4.910 -14.262 1.00 92.94 77 THR A O 1
ATOM 599 N N . LYS A 1 78 ? 17.078 -3.782 -16.060 1.00 95.06 78 LYS A N 1
ATOM 600 C CA . LYS A 1 78 ? 18.172 -2.814 -16.160 1.00 95.06 78 LYS A CA 1
ATOM 601 C C . LYS A 1 78 ? 17.686 -1.376 -16.026 1.00 95.06 78 LYS A C 1
ATOM 603 O O . LYS A 1 78 ? 16.500 -1.069 -16.140 1.00 95.06 78 LYS A O 1
ATOM 608 N N . THR A 1 79 ? 18.632 -0.474 -15.801 1.00 95.56 79 THR A N 1
ATOM 609 C CA . THR A 1 79 ? 18.395 0.970 -15.857 1.00 95.56 79 THR A CA 1
ATOM 610 C C . THR A 1 79 ? 18.261 1.454 -17.311 1.00 95.56 79 THR A C 1
ATOM 612 O O . THR A 1 79 ? 18.720 0.771 -18.234 1.00 95.56 79 THR A O 1
ATOM 615 N N . PRO A 1 80 ? 17.656 2.635 -17.558 1.00 97.31 80 PRO A N 1
ATOM 616 C CA . PRO A 1 80 ? 17.498 3.157 -18.919 1.00 97.31 80 PRO A CA 1
ATOM 617 C C . PRO A 1 80 ? 18.820 3.259 -19.695 1.00 97.31 80 PRO A C 1
ATOM 619 O O . PRO A 1 80 ? 18.865 2.894 -20.866 1.00 97.31 80 PRO A O 1
ATOM 622 N N . ASP A 1 81 ? 19.907 3.673 -19.040 1.00 96.88 81 ASP A N 1
ATOM 623 C CA . ASP A 1 81 ? 21.220 3.865 -19.677 1.00 96.88 81 ASP A CA 1
ATOM 624 C C . ASP A 1 81 ? 21.907 2.545 -20.079 1.00 96.88 81 ASP A C 1
ATOM 626 O O . ASP A 1 81 ? 22.820 2.531 -20.904 1.00 96.88 81 ASP A O 1
ATOM 630 N N . GLU A 1 82 ? 21.466 1.419 -19.519 1.00 96.88 82 GLU A N 1
ATOM 631 C CA . GLU A 1 82 ? 21.979 0.080 -19.827 1.00 96.88 82 GLU A CA 1
ATOM 632 C C . GLU A 1 82 ? 21.186 -0.615 -20.950 1.00 96.88 82 GLU A C 1
ATOM 634 O O . GLU A 1 82 ? 21.588 -1.680 -21.437 1.00 96.88 82 GLU A O 1
ATOM 639 N N . CYS A 1 83 ? 20.058 -0.030 -21.363 1.00 96.38 83 CYS A N 1
ATOM 640 C CA . CYS A 1 83 ? 19.191 -0.563 -22.406 1.00 96.38 83 CYS A CA 1
ATOM 641 C C . CYS A 1 83 ? 19.778 -0.297 -23.798 1.00 96.38 83 CYS A C 1
ATOM 643 O O . CYS A 1 83 ? 20.120 0.829 -24.154 1.00 96.38 83 CYS A O 1
ATOM 645 N N . LYS A 1 84 ? 19.885 -1.351 -24.615 1.00 90.25 84 LYS A N 1
ATOM 646 C CA . LYS A 1 84 ? 20.544 -1.278 -25.932 1.00 90.25 84 LYS A CA 1
ATOM 647 C C . LYS A 1 84 ? 19.655 -0.735 -27.044 1.00 90.25 84 LYS A C 1
ATOM 649 O O . LYS A 1 84 ? 20.174 -0.232 -28.039 1.00 90.25 84 LYS A O 1
ATOM 654 N N . ASP A 1 85 ? 18.343 -0.875 -26.905 1.00 94.69 85 ASP A N 1
ATOM 655 C CA . ASP A 1 85 ? 17.375 -0.419 -27.892 1.00 94.69 85 ASP A CA 1
ATOM 656 C C . ASP A 1 85 ? 16.308 0.488 -27.271 1.00 94.69 85 ASP A C 1
ATOM 658 O O . ASP A 1 85 ? 16.161 0.608 -26.051 1.00 94.69 85 ASP A O 1
ATOM 662 N N . ARG A 1 86 ? 15.596 1.178 -28.161 1.00 95.69 86 ARG A N 1
ATOM 663 C CA . ARG A 1 86 ? 14.663 2.247 -27.818 1.00 95.69 86 ARG A CA 1
ATOM 664 C C . ARG A 1 86 ? 13.451 1.747 -27.031 1.00 95.69 86 ARG A C 1
ATOM 666 O O . ARG A 1 86 ? 12.974 2.473 -26.162 1.00 95.69 86 ARG A O 1
ATOM 673 N N . ASP A 1 87 ? 12.955 0.551 -27.324 1.00 95.44 87 ASP A N 1
ATOM 674 C CA . ASP A 1 87 ? 11.749 0.033 -26.677 1.00 95.44 87 ASP A CA 1
ATOM 675 C C . ASP A 1 87 ? 12.072 -0.374 -25.236 1.00 95.44 87 ASP A C 1
ATOM 677 O O . ASP A 1 87 ? 11.357 0.007 -24.308 1.00 95.44 87 ASP A O 1
ATOM 681 N N . GLN A 1 88 ? 13.225 -1.020 -25.031 1.00 96.94 88 GLN A N 1
ATOM 682 C CA . GLN A 1 88 ? 13.752 -1.332 -23.697 1.00 96.94 88 GLN A CA 1
ATOM 683 C C . GLN A 1 88 ? 13.974 -0.081 -22.856 1.00 96.94 88 GLN A C 1
ATOM 685 O O . GLN A 1 88 ? 13.567 -0.029 -21.694 1.00 96.94 88 GLN A O 1
ATOM 690 N N . PHE A 1 89 ? 14.576 0.945 -23.465 1.00 97.75 89 PHE A N 1
ATOM 691 C CA . PHE A 1 89 ? 14.791 2.231 -22.815 1.00 97.75 89 PHE A CA 1
ATOM 692 C C . PHE A 1 89 ? 13.472 2.817 -22.297 1.00 97.75 89 PHE A C 1
ATOM 694 O O . PHE A 1 89 ? 13.414 3.270 -21.156 1.00 97.75 89 PHE A O 1
ATOM 701 N N . TYR A 1 90 ? 12.397 2.790 -23.094 1.00 97.69 90 TYR A N 1
ATOM 702 C CA . TYR A 1 90 ? 11.108 3.333 -22.658 1.00 97.69 90 TYR A CA 1
ATOM 703 C C . TYR A 1 90 ? 10.462 2.527 -21.534 1.00 97.69 90 TYR A C 1
ATOM 705 O O . TYR A 1 90 ? 9.883 3.137 -20.636 1.00 97.69 90 TYR A O 1
ATOM 713 N N . ILE A 1 91 ? 10.581 1.197 -21.545 1.00 97.81 91 ILE A N 1
ATOM 714 C CA . ILE A 1 91 ? 10.093 0.347 -20.449 1.00 97.81 91 ILE A CA 1
ATOM 715 C C . ILE A 1 91 ? 10.829 0.707 -19.150 1.00 97.81 91 ILE A C 1
ATOM 717 O O . ILE A 1 91 ? 10.185 1.048 -18.154 1.00 97.81 91 ILE A O 1
ATOM 721 N N . ALA A 1 92 ? 12.167 0.727 -19.179 1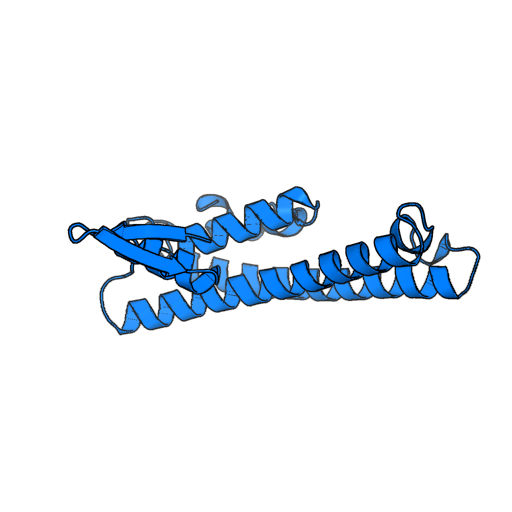.00 97.81 92 ALA A N 1
ATOM 722 C CA . ALA A 1 92 ? 12.985 1.061 -18.014 1.00 97.81 92 ALA A CA 1
ATOM 723 C C . ALA A 1 92 ? 12.723 2.494 -17.523 1.00 97.81 92 ALA A C 1
ATOM 725 O O . ALA A 1 92 ? 12.566 2.734 -16.323 1.00 97.81 92 ALA A O 1
ATOM 726 N N . GLN A 1 93 ? 12.619 3.460 -18.443 1.00 98.06 93 GLN A N 1
ATOM 727 C CA . GLN A 1 93 ? 12.345 4.859 -18.113 1.00 98.06 93 GLN A CA 1
ATOM 728 C C . GLN A 1 93 ? 10.950 5.034 -17.506 1.00 98.06 93 GLN A C 1
ATOM 730 O O . GLN A 1 93 ? 10.773 5.844 -16.595 1.00 98.06 93 GLN A O 1
ATOM 735 N N . HIS A 1 94 ? 9.955 4.288 -17.988 1.00 97.25 94 HIS A N 1
ATOM 736 C CA . HIS A 1 94 ? 8.609 4.324 -17.433 1.00 97.25 94 HIS A CA 1
ATOM 737 C C . HIS A 1 94 ? 8.585 3.782 -16.001 1.00 97.25 94 HIS A C 1
ATOM 739 O O . HIS A 1 94 ? 8.065 4.459 -15.116 1.00 97.25 94 HIS A O 1
ATOM 745 N N . ILE A 1 95 ? 9.231 2.639 -15.743 1.00 95.56 95 ILE A N 1
ATOM 746 C CA . ILE A 1 95 ? 9.376 2.082 -14.386 1.00 95.56 95 ILE A CA 1
ATOM 747 C C . ILE A 1 95 ? 10.099 3.066 -13.466 1.00 95.56 95 ILE A C 1
ATOM 749 O O . ILE A 1 95 ? 9.633 3.318 -12.357 1.00 95.56 95 ILE A O 1
ATOM 753 N N . LEU A 1 96 ? 11.199 3.670 -13.926 1.00 95.00 96 LEU A N 1
ATOM 754 C CA . LEU A 1 96 ? 11.930 4.680 -13.160 1.00 95.00 96 LEU A CA 1
ATOM 755 C C . LEU A 1 96 ? 11.033 5.873 -12.792 1.00 95.00 96 LEU A C 1
ATOM 757 O O . LEU A 1 96 ? 11.049 6.331 -11.648 1.00 95.00 96 LEU A O 1
ATOM 761 N N . ASN A 1 97 ? 10.226 6.356 -13.740 1.00 95.81 97 ASN A N 1
ATOM 762 C CA . ASN A 1 97 ? 9.294 7.457 -13.510 1.00 95.81 97 ASN A CA 1
ATOM 763 C C . ASN A 1 97 ? 8.192 7.075 -12.513 1.00 95.81 97 ASN A C 1
ATOM 765 O O . ASN A 1 97 ? 7.922 7.851 -11.598 1.00 95.81 97 ASN A O 1
ATOM 769 N N . MET A 1 98 ? 7.587 5.890 -12.648 1.00 94.31 98 MET A N 1
ATOM 770 C CA . MET A 1 98 ? 6.564 5.425 -11.707 1.00 94.31 98 MET A CA 1
ATOM 771 C C . MET A 1 98 ? 7.136 5.236 -10.298 1.00 94.31 98 MET A C 1
ATOM 773 O O . MET A 1 98 ? 6.537 5.700 -9.334 1.00 94.31 98 MET A O 1
ATOM 777 N N . ASN A 1 99 ? 8.335 4.655 -10.172 1.00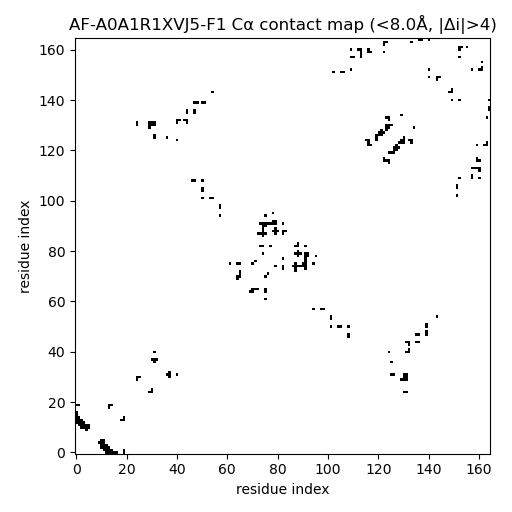 92.25 99 ASN A N 1
ATOM 778 C CA . ASN A 1 99 ? 9.022 4.509 -8.885 1.00 92.25 99 ASN A CA 1
ATOM 779 C C . ASN A 1 99 ? 9.275 5.865 -8.216 1.00 92.25 99 ASN A C 1
ATOM 781 O O . ASN A 1 99 ? 9.136 5.992 -7.001 1.00 92.25 99 ASN A O 1
ATOM 785 N N . LYS A 1 100 ? 9.643 6.888 -8.997 1.00 92.31 100 LYS A N 1
ATOM 786 C CA . LYS A 1 100 ? 9.825 8.246 -8.477 1.00 92.31 100 LYS A CA 1
ATOM 787 C C . LYS A 1 100 ? 8.512 8.817 -7.938 1.00 92.31 100 LYS A C 1
ATOM 789 O O . LYS A 1 100 ? 8.499 9.328 -6.824 1.00 92.31 100 LYS A O 1
ATOM 794 N N . VAL A 1 101 ? 7.424 8.693 -8.700 1.00 92.19 101 VAL A N 1
ATOM 795 C CA . VAL A 1 101 ? 6.092 9.155 -8.278 1.00 92.19 101 VAL A CA 1
ATOM 796 C C . VAL A 1 101 ? 5.636 8.428 -7.012 1.00 92.19 101 VAL A C 1
ATOM 798 O O . VAL A 1 101 ? 5.207 9.082 -6.065 1.00 92.19 101 VAL A O 1
ATOM 801 N N . LEU A 1 102 ? 5.790 7.101 -6.958 1.00 91.50 102 LEU A N 1
ATOM 802 C CA . LEU A 1 102 ? 5.467 6.302 -5.776 1.00 91.50 102 LEU A CA 1
ATOM 803 C C . LEU A 1 102 ? 6.278 6.752 -4.554 1.00 91.50 102 LEU A C 1
ATOM 805 O O . LEU A 1 102 ? 5.716 6.920 -3.479 1.00 91.50 102 LEU A O 1
ATOM 809 N N . ASN A 1 103 ? 7.582 6.988 -4.707 1.00 91.12 103 ASN A N 1
ATOM 810 C CA . ASN A 1 103 ? 8.445 7.457 -3.622 1.00 91.12 103 ASN A CA 1
ATOM 811 C C . ASN A 1 103 ? 7.991 8.824 -3.078 1.00 91.12 103 ASN A C 1
ATOM 813 O O . ASN A 1 103 ? 7.831 8.990 -1.869 1.00 91.12 103 ASN A O 1
ATOM 817 N N . ASP A 1 104 ? 7.721 9.785 -3.964 1.00 91.62 104 ASP A N 1
ATOM 818 C CA . ASP A 1 104 ? 7.216 11.103 -3.566 1.00 91.62 104 ASP A CA 1
ATOM 819 C C . ASP A 1 104 ? 5.858 10.985 -2.847 1.00 91.62 104 ASP A C 1
ATOM 821 O O . ASP A 1 104 ? 5.620 11.666 -1.843 1.00 91.62 104 ASP A O 1
ATOM 825 N N . TYR A 1 105 ? 4.996 10.071 -3.304 1.00 91.44 105 TYR A N 1
ATOM 826 C CA . TYR A 1 105 ? 3.714 9.794 -2.666 1.00 91.44 105 TYR A CA 1
ATOM 827 C C . TYR A 1 105 ? 3.866 9.161 -1.277 1.00 91.44 105 TYR A C 1
ATOM 829 O O . TYR A 1 105 ? 3.264 9.645 -0.318 1.00 91.44 105 TYR A O 1
ATOM 837 N N . ILE A 1 106 ? 4.721 8.141 -1.142 1.00 93.00 106 ILE A N 1
ATOM 838 C CA . ILE A 1 106 ? 5.036 7.488 0.136 1.00 93.00 106 ILE A CA 1
ATOM 839 C C . ILE A 1 106 ? 5.571 8.517 1.135 1.00 93.00 106 ILE A C 1
ATOM 841 O O . ILE A 1 106 ? 5.090 8.566 2.261 1.00 93.00 106 ILE A O 1
ATOM 845 N N . LYS A 1 107 ? 6.498 9.393 0.735 1.00 93.69 107 LYS A N 1
ATOM 846 C CA . LYS A 1 107 ? 7.037 10.444 1.617 1.00 93.69 107 LYS A CA 1
ATOM 847 C C . LYS A 1 107 ? 5.964 11.382 2.140 1.00 93.69 107 LYS A C 1
ATOM 849 O O . LYS A 1 107 ? 5.919 11.663 3.340 1.00 93.69 107 LYS A O 1
ATOM 854 N N . TYR A 1 108 ? 5.106 11.870 1.245 1.00 94.06 108 TYR A N 1
ATOM 855 C CA . TYR A 1 108 ? 3.997 12.743 1.615 1.00 94.06 108 TYR A CA 1
ATOM 856 C C . TYR A 1 108 ? 3.022 12.033 2.563 1.00 94.06 108 TYR A C 1
ATOM 858 O O . TYR A 1 108 ? 2.629 12.588 3.594 1.00 94.06 108 TYR A O 1
ATOM 866 N N . PHE A 1 109 ? 2.669 10.790 2.234 1.00 95.69 109 PHE A N 1
ATOM 867 C CA . PHE A 1 109 ? 1.810 9.940 3.044 1.00 95.69 109 PHE A CA 1
ATOM 868 C C . PHE A 1 109 ? 2.395 9.726 4.447 1.00 95.69 109 PHE A C 1
ATOM 870 O O . PHE A 1 109 ? 1.740 10.066 5.434 1.00 95.69 109 PHE A O 1
ATOM 877 N N . LEU A 1 110 ? 3.637 9.247 4.550 1.00 95.69 110 LEU A N 1
ATOM 878 C CA . LEU A 1 110 ? 4.306 8.964 5.820 1.00 95.69 110 LEU A CA 1
ATOM 879 C C . LEU A 1 110 ? 4.456 10.224 6.669 1.00 95.69 110 LEU A C 1
ATOM 881 O O . LEU A 1 110 ? 4.147 10.201 7.856 1.00 95.69 110 LEU A O 1
ATOM 885 N N . GLN A 1 111 ? 4.827 11.358 6.068 1.00 96.44 111 GLN A N 1
ATOM 886 C CA . GLN A 1 111 ? 4.911 12.627 6.792 1.00 96.44 111 GLN A CA 1
ATOM 887 C C . GLN A 1 111 ? 3.567 13.008 7.422 1.00 96.44 111 GLN A C 1
ATOM 889 O O . GLN A 1 111 ? 3.513 13.437 8.576 1.00 96.44 111 GLN A O 1
ATOM 894 N N . LYS A 1 112 ? 2.474 12.852 6.674 1.00 96.50 112 LYS A N 1
ATOM 895 C CA . LYS A 1 112 ? 1.129 13.163 7.157 1.00 96.50 112 LYS A CA 1
ATOM 896 C C . LYS A 1 112 ? 0.681 12.195 8.253 1.00 96.50 112 LYS A C 1
ATOM 898 O O . LYS A 1 112 ? 0.139 12.641 9.263 1.00 96.50 112 LYS A O 1
ATOM 903 N N . GLN A 1 113 ? 0.896 10.896 8.062 1.00 96.56 113 GLN A N 1
ATOM 904 C CA . GLN A 1 113 ? 0.493 9.872 9.026 1.00 96.56 113 GLN A CA 1
ATOM 905 C C . GLN A 1 113 ? 1.305 9.941 10.320 1.00 96.56 113 GLN A C 1
ATOM 907 O O . GLN A 1 113 ? 0.728 9.849 11.401 1.00 96.56 113 GLN A O 1
ATOM 912 N N . ASP A 1 114 ? 2.609 10.205 10.240 1.00 96.88 114 ASP A N 1
ATOM 913 C CA . ASP A 1 114 ? 3.451 10.359 11.426 1.00 96.88 114 ASP A CA 1
ATOM 914 C C . ASP A 1 114 ? 2.997 11.557 12.273 1.00 96.88 114 ASP A C 1
ATOM 916 O O . ASP A 1 114 ? 2.849 11.443 13.486 1.00 96.88 114 ASP A O 1
ATOM 920 N N . GLN A 1 115 ? 2.631 12.678 11.638 1.00 96.62 115 GLN A N 1
ATOM 921 C CA . GLN A 1 115 ? 2.044 13.836 12.329 1.00 96.62 115 GLN A CA 1
ATOM 922 C C . GLN A 1 115 ? 0.686 13.544 12.985 1.00 96.62 115 GLN A C 1
ATOM 924 O O . GLN A 1 115 ? 0.314 14.210 13.957 1.00 96.62 115 GLN A O 1
ATOM 929 N N . ILE A 1 116 ? -0.088 12.607 12.434 1.00 95.38 116 ILE A N 1
ATOM 930 C CA . ILE A 1 116 ? -1.349 12.150 13.025 1.00 95.38 116 ILE A CA 1
ATOM 931 C C . ILE A 1 116 ? -1.049 11.289 14.255 1.00 95.38 116 ILE A C 1
ATOM 933 O O . ILE A 1 116 ? -1.571 11.577 15.333 1.00 95.38 116 ILE A O 1
ATOM 937 N N . LEU A 1 117 ? -0.169 10.294 14.123 1.00 96.00 117 LEU A N 1
ATOM 938 C CA . LEU A 1 117 ? 0.211 9.387 15.209 1.00 96.00 117 LEU A CA 1
ATOM 939 C C . LEU A 1 117 ? 0.957 10.100 16.343 1.00 96.00 117 LEU A C 1
ATOM 941 O O . LEU A 1 117 ? 0.764 9.751 17.504 1.00 96.00 117 LEU A O 1
ATOM 945 N N . ALA A 1 118 ? 1.707 11.164 16.051 1.00 96.06 118 ALA A N 1
ATOM 946 C CA . ALA A 1 118 ? 2.342 12.019 17.057 1.00 96.06 118 ALA A CA 1
ATOM 947 C C . ALA A 1 118 ? 1.344 12.654 18.042 1.00 96.06 118 ALA A C 1
ATOM 9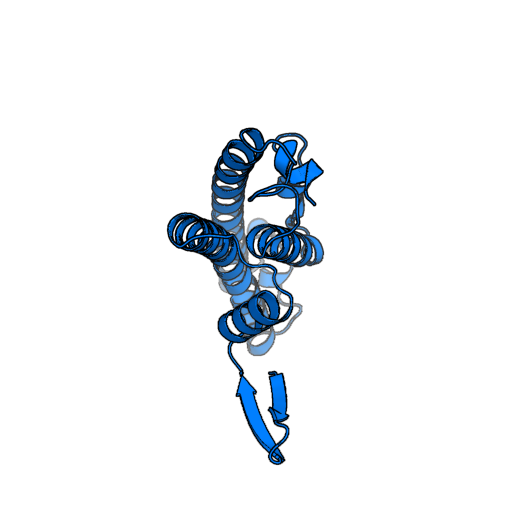49 O O . ALA A 1 118 ? 1.719 13.059 19.142 1.00 96.06 118 ALA A O 1
ATOM 950 N N . LYS A 1 119 ? 0.067 12.767 17.654 1.00 93.88 119 LYS A N 1
ATOM 951 C CA . LYS A 1 119 ? -1.012 13.287 18.509 1.00 93.88 119 LYS A CA 1
ATOM 952 C C . LYS A 1 119 ? -1.726 12.187 19.295 1.00 93.88 119 LYS A C 1
ATOM 954 O O . LYS A 1 119 ? -2.561 12.504 20.142 1.00 93.88 119 LYS A O 1
ATOM 959 N N . SER A 1 120 ? -1.436 10.919 19.007 1.00 91.81 120 SER A N 1
ATOM 960 C CA . SER A 1 120 ? -2.000 9.782 19.727 1.00 91.81 120 SER A CA 1
ATOM 961 C C . SER A 1 120 ? -1.392 9.662 21.122 1.00 91.81 120 SER A C 1
ATOM 963 O O . SER A 1 120 ? -0.208 9.915 21.332 1.00 91.81 120 SER A O 1
ATOM 965 N N . GLN A 1 121 ? -2.206 9.232 22.086 1.00 87.75 121 GLN A N 1
ATOM 966 C CA . GLN A 1 121 ? -1.751 8.945 23.448 1.00 87.75 121 GLN A CA 1
ATOM 967 C C . GLN A 1 121 ? -1.251 7.500 23.620 1.00 87.75 121 GLN A C 1
ATOM 969 O O . GLN A 1 121 ? -0.599 7.205 24.619 1.00 87.75 121 GLN A O 1
ATOM 974 N N . SER A 1 122 ? -1.536 6.604 22.669 1.00 86.75 122 SER A N 1
ATOM 975 C CA . SER A 1 122 ? -1.304 5.155 22.797 1.00 86.75 122 SER A CA 1
ATOM 976 C C . SER A 1 122 ? -0.410 4.556 21.712 1.00 86.75 122 SER A C 1
ATOM 978 O O . SER A 1 122 ? -0.034 3.391 21.807 1.00 86.75 122 SER A O 1
ATOM 980 N N . SER A 1 123 ? 0.006 5.355 20.725 1.00 91.31 123 SER A N 1
ATOM 981 C CA . SER A 1 123 ? 0.709 4.931 19.495 1.00 91.31 123 SER A CA 1
ATOM 982 C C . SER A 1 123 ? -0.173 4.264 18.435 1.00 91.31 123 SER A C 1
ATOM 984 O O . SER A 1 123 ? 0.315 4.052 17.334 1.00 91.31 123 SER A O 1
ATOM 986 N N . TYR A 1 124 ? -1.450 3.999 18.724 1.00 95.69 124 TYR A N 1
ATOM 987 C CA . TYR A 1 124 ? -2.436 3.585 17.720 1.00 95.69 124 TYR A CA 1
ATOM 988 C C . TYR A 1 124 ? -3.150 4.795 17.120 1.00 95.69 124 TYR A C 1
ATOM 990 O O . TYR A 1 124 ? -3.196 5.869 17.731 1.00 95.69 124 TYR A O 1
ATOM 998 N N . TYR A 1 125 ? -3.768 4.625 15.954 1.00 95.56 125 TYR A N 1
ATOM 999 C CA . TYR A 1 125 ? -4.565 5.680 15.325 1.00 95.56 125 TYR A CA 1
ATOM 1000 C C . TYR A 1 125 ? -5.764 6.122 16.171 1.00 95.56 125 TYR A C 1
ATOM 1002 O O . TYR A 1 125 ? -6.119 7.304 16.162 1.00 95.56 125 TYR A O 1
ATOM 1010 N N . PHE A 1 126 ? -6.391 5.197 16.904 1.00 94.69 126 PHE A N 1
ATOM 1011 C CA . PHE A 1 126 ? -7.586 5.471 17.700 1.00 94.69 126 PHE A CA 1
ATOM 1012 C C . PHE A 1 126 ? -7.539 4.771 19.057 1.00 94.69 126 PHE A C 1
ATOM 1014 O O . PHE A 1 126 ? -7.312 3.570 19.137 1.00 94.69 126 PHE A O 1
ATOM 1021 N N . GLY A 1 127 ? -7.860 5.510 20.124 1.00 91.31 127 GLY A N 1
ATOM 1022 C CA . GLY A 1 127 ? -7.980 4.940 21.468 1.00 91.31 127 GLY A CA 1
ATOM 1023 C C . GLY A 1 127 ? -6.659 4.369 21.971 1.00 91.31 127 GLY A C 1
ATOM 1024 O O . GLY A 1 127 ? -5.618 4.982 21.762 1.00 91.31 127 GLY A O 1
ATOM 1025 N N . ASP A 1 128 ? -6.711 3.228 22.647 1.00 93.44 128 ASP A N 1
ATOM 1026 C CA . ASP A 1 128 ? -5.584 2.493 23.231 1.00 93.44 128 ASP A CA 1
ATOM 1027 C C . ASP A 1 128 ? -5.453 1.054 22.703 1.00 93.44 128 ASP A C 1
ATOM 1029 O O . ASP A 1 128 ? -4.705 0.247 23.257 1.00 93.44 128 ASP A O 1
ATOM 1033 N N . SER A 1 129 ? -6.135 0.751 21.598 1.00 92.81 129 SER A N 1
ATOM 1034 C CA . SER A 1 129 ? -6.178 -0.572 20.980 1.00 92.81 129 SER A CA 1
ATOM 1035 C C . SER A 1 129 ? -6.017 -0.499 19.465 1.00 92.81 129 SER A C 1
ATOM 1037 O O . SER A 1 129 ? -6.353 0.506 18.843 1.00 92.81 129 SER A O 1
ATOM 1039 N N . VAL A 1 130 ? -5.590 -1.610 18.866 1.00 95.31 130 VAL A N 1
ATOM 1040 C CA . VAL A 1 130 ? -5.518 -1.779 17.409 1.00 95.31 130 VAL A CA 1
ATOM 1041 C C . VAL A 1 130 ? -6.894 -1.588 16.770 1.00 95.31 130 VAL A C 1
ATOM 1043 O O . VAL A 1 130 ? -7.896 -2.133 17.235 1.00 95.31 130 VAL A O 1
ATOM 1046 N N . THR A 1 131 ? -6.920 -0.852 15.664 1.00 95.81 131 THR A N 1
ATOM 1047 C CA . THR A 1 131 ? -8.082 -0.666 14.796 1.00 95.81 131 THR A CA 1
ATOM 1048 C C . THR A 1 131 ? -7.747 -0.996 13.345 1.00 95.81 131 THR A C 1
ATOM 1050 O O . THR A 1 131 ? -6.598 -1.260 12.989 1.00 95.81 131 THR A O 1
ATOM 1053 N N . TYR A 1 132 ? -8.756 -0.949 12.475 1.00 95.56 132 TYR A N 1
ATOM 1054 C CA . TYR A 1 132 ? -8.570 -1.154 11.039 1.00 95.56 132 TYR A CA 1
ATOM 1055 C C . TYR A 1 132 ? -7.481 -0.254 10.428 1.00 95.56 132 TYR A C 1
ATOM 1057 O O . TYR A 1 132 ? -6.678 -0.733 9.634 1.00 95.56 132 TYR A O 1
ATOM 1065 N N . ALA A 1 133 ? -7.390 1.019 10.829 1.00 95.81 133 ALA A N 1
ATOM 1066 C CA . ALA A 1 133 ? -6.374 1.930 10.295 1.00 95.81 133 ALA A CA 1
ATOM 1067 C C . ALA A 1 133 ? -4.939 1.461 10.604 1.00 95.81 133 ALA A C 1
ATOM 1069 O O . ALA A 1 133 ? -4.057 1.576 9.754 1.00 95.81 133 ALA A O 1
ATOM 1070 N N . ASP A 1 134 ? -4.719 0.885 11.789 1.00 96.31 134 ASP A N 1
ATOM 1071 C CA . ASP A 1 134 ? -3.424 0.330 12.192 1.00 96.31 134 ASP A CA 1
ATOM 1072 C C . ASP A 1 134 ? -3.074 -0.913 11.354 1.00 96.31 134 ASP A C 1
ATOM 1074 O O . ASP A 1 134 ? -1.968 -1.026 10.825 1.00 96.31 134 ASP A O 1
ATOM 1078 N N . LEU A 1 135 ? -4.043 -1.817 11.161 1.00 95.19 135 LEU A N 1
ATOM 1079 C CA . LEU A 1 135 ? -3.867 -3.017 10.333 1.00 95.19 135 LEU A CA 1
ATOM 1080 C C . LEU A 1 135 ? -3.622 -2.685 8.859 1.00 95.19 135 LEU A C 1
ATOM 1082 O O . LEU A 1 135 ? -2.776 -3.312 8.219 1.00 95.19 135 LEU A O 1
ATOM 1086 N N . ALA A 1 136 ? -4.330 -1.693 8.322 1.00 94.88 136 ALA A N 1
ATOM 1087 C CA . ALA A 1 136 ? -4.131 -1.230 6.956 1.00 94.88 136 ALA A CA 1
ATOM 1088 C C . ALA A 1 136 ? -2.706 -0.677 6.775 1.00 94.88 136 ALA A C 1
ATOM 1090 O O . ALA A 1 136 ? -2.026 -1.042 5.814 1.00 94.88 136 ALA A O 1
ATOM 1091 N N . LEU A 1 137 ? -2.211 0.130 7.728 1.00 95.44 137 LEU A N 1
ATOM 1092 C CA . LEU A 1 137 ? -0.848 0.669 7.677 1.00 95.44 137 LEU A CA 1
ATOM 1093 C C . LEU A 1 137 ? 0.202 -0.453 7.703 1.00 95.44 137 LEU A C 1
ATOM 1095 O O . LEU A 1 137 ? 1.152 -0.441 6.919 1.00 95.44 137 LEU A O 1
ATOM 1099 N N . TYR A 1 138 ? 0.014 -1.450 8.568 1.00 93.38 138 TYR A N 1
ATOM 1100 C CA . TYR A 1 138 ? 0.904 -2.608 8.625 1.00 93.38 138 TYR A CA 1
ATOM 1101 C C . TYR A 1 138 ? 0.882 -3.424 7.321 1.00 93.38 138 TYR A C 1
ATOM 1103 O O . TYR A 1 138 ? 1.923 -3.861 6.828 1.00 93.38 138 TYR A O 1
ATOM 1111 N N . THR A 1 139 ? -0.297 -3.586 6.717 1.00 90.38 139 THR A N 1
ATOM 1112 C CA . THR A 1 139 ? -0.477 -4.339 5.467 1.00 90.38 139 THR A CA 1
ATOM 1113 C C . THR A 1 139 ? 0.264 -3.688 4.300 1.00 90.38 139 THR A C 1
ATOM 1115 O O . THR A 1 139 ? 0.949 -4.384 3.541 1.00 90.38 139 THR A O 1
ATOM 1118 N N . ILE A 1 140 ? 0.197 -2.357 4.166 1.00 91.19 140 ILE A N 1
ATOM 1119 C CA . ILE A 1 140 ? 0.947 -1.661 3.112 1.00 91.19 140 ILE A CA 1
ATOM 1120 C C . ILE A 1 140 ? 2.456 -1.719 3.362 1.00 91.19 140 ILE A C 1
ATOM 1122 O O . ILE A 1 140 ? 3.207 -1.962 2.417 1.00 91.19 140 ILE A O 1
ATOM 1126 N N . TYR A 1 141 ? 2.905 -1.595 4.618 1.00 92.62 141 TYR A N 1
ATOM 1127 C CA . TYR A 1 141 ? 4.318 -1.763 4.968 1.00 92.62 141 TYR A CA 1
ATOM 1128 C C . TYR A 1 141 ? 4.832 -3.136 4.529 1.00 92.62 141 TYR A C 1
ATOM 1130 O O . TYR A 1 141 ? 5.839 -3.228 3.826 1.00 92.62 141 TYR A O 1
ATOM 1138 N N . PHE A 1 142 ? 4.110 -4.202 4.880 1.00 89.06 142 PHE A N 1
ATOM 1139 C CA . PHE A 1 142 ? 4.481 -5.563 4.508 1.00 89.06 142 PHE A CA 1
ATOM 1140 C C . PHE A 1 142 ? 4.516 -5.760 2.984 1.00 89.06 142 PHE A C 1
ATOM 1142 O O . PHE A 1 142 ? 5.477 -6.324 2.456 1.00 89.06 142 PHE A O 1
ATOM 1149 N N . SER A 1 143 ? 3.510 -5.241 2.273 1.00 85.50 143 SER A N 1
ATOM 1150 C CA . SER A 1 143 ? 3.421 -5.329 0.808 1.00 85.50 143 SER A CA 1
ATOM 1151 C C . SER A 1 143 ? 4.618 -4.651 0.134 1.00 85.50 143 SER A C 1
ATOM 1153 O O . SER A 1 143 ? 5.322 -5.261 -0.667 1.00 85.50 143 SER A O 1
ATOM 1155 N N . ILE A 1 144 ? 4.929 -3.421 0.539 1.00 84.94 144 ILE A N 1
ATOM 1156 C CA . ILE A 1 144 ? 6.036 -2.618 0.001 1.00 84.94 144 ILE A CA 1
ATOM 1157 C C . ILE A 1 144 ? 7.408 -3.205 0.382 1.00 84.94 144 ILE A C 1
ATOM 1159 O O . ILE A 1 144 ? 8.364 -3.133 -0.398 1.00 84.94 144 ILE A O 1
ATOM 1163 N N . LYS A 1 145 ? 7.521 -3.830 1.561 1.00 84.94 145 LYS A N 1
ATOM 1164 C CA . LYS A 1 145 ? 8.746 -4.501 2.020 1.00 84.94 145 LYS A CA 1
ATOM 1165 C C . LYS A 1 145 ? 9.112 -5.710 1.176 1.00 84.94 145 LYS A C 1
ATOM 1167 O O . LYS A 1 145 ? 10.295 -5.913 0.914 1.00 84.94 145 LYS A O 1
ATOM 1172 N N . SER A 1 146 ? 8.122 -6.471 0.712 1.00 75.00 146 SER A N 1
ATOM 1173 C CA . SER A 1 146 ? 8.362 -7.629 -0.159 1.00 75.00 146 SER A CA 1
ATOM 1174 C C . SER A 1 146 ? 9.016 -7.265 -1.504 1.00 75.00 146 SER A C 1
ATOM 1176 O O . SER A 1 146 ? 9.570 -8.132 -2.173 1.00 75.00 146 SER A O 1
ATOM 1178 N N . GLU A 1 147 ? 9.033 -5.975 -1.853 1.00 69.25 147 GLU A N 1
ATOM 1179 C CA . GLU A 1 147 ? 9.415 -5.450 -3.170 1.00 69.25 147 GLU A CA 1
ATOM 1180 C C . GLU A 1 147 ? 10.578 -4.449 -3.101 1.00 69.25 147 GLU A C 1
ATOM 1182 O O . GLU A 1 147 ? 10.822 -3.692 -4.038 1.00 69.25 147 GLU A O 1
ATOM 1187 N N . ASN A 1 148 ? 11.310 -4.431 -1.980 1.00 72.75 148 ASN A N 1
ATOM 1188 C CA . ASN A 1 148 ? 12.434 -3.523 -1.712 1.00 72.75 148 ASN A CA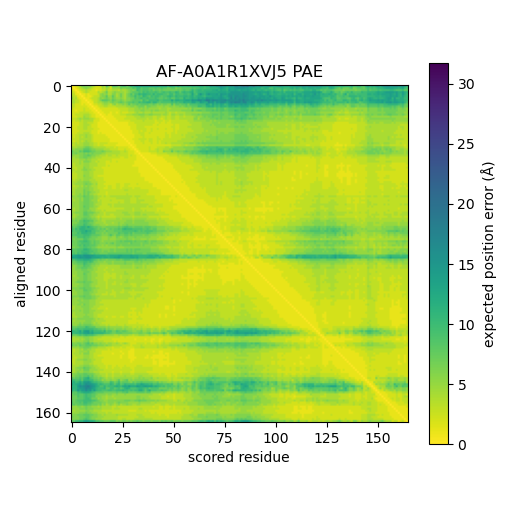 1
ATOM 1189 C C . ASN A 1 148 ? 12.083 -2.020 -1.724 1.00 72.75 148 ASN A C 1
ATOM 1191 O O . ASN A 1 148 ? 12.976 -1.178 -1.835 1.00 72.75 148 ASN A O 1
ATOM 1195 N N . PHE A 1 149 ? 10.811 -1.654 -1.547 1.00 74.38 149 PHE A N 1
ATOM 1196 C CA . PHE A 1 149 ? 10.379 -0.253 -1.453 1.00 74.38 149 PHE A CA 1
ATOM 1197 C C . PHE A 1 149 ? 10.231 0.247 -0.005 1.00 74.38 149 PHE A C 1
ATOM 1199 O O . PHE A 1 149 ? 9.862 1.398 0.216 1.00 74.38 149 PHE A O 1
ATOM 1206 N N . ALA A 1 150 ? 10.535 -0.585 0.999 1.00 81.38 150 ALA A N 1
ATOM 1207 C CA . ALA A 1 150 ? 10.330 -0.242 2.412 1.00 81.38 150 ALA A CA 1
ATOM 1208 C C . ALA A 1 150 ? 11.336 0.770 2.982 1.00 81.38 150 ALA A C 1
ATOM 1210 O O . ALA A 1 150 ? 11.153 1.212 4.110 1.00 81.38 150 ALA A O 1
ATOM 1211 N N . PHE A 1 151 ? 12.354 1.187 2.220 1.00 86.88 151 PHE A N 1
ATOM 1212 C CA . PHE A 1 151 ? 13.415 2.070 2.723 1.00 86.88 151 PHE A CA 1
ATOM 1213 C C . PHE A 1 151 ? 12.877 3.367 3.354 1.00 86.88 151 PHE A C 1
ATOM 1215 O O . PHE A 1 151 ? 13.449 3.853 4.325 1.00 86.88 151 PHE A O 1
ATOM 1222 N N . GLU A 1 152 ? 11.784 3.924 2.821 1.00 88.88 152 GLU A N 1
ATOM 1223 C CA . GLU A 1 152 ? 11.193 5.147 3.365 1.00 88.88 152 GLU A CA 1
ATOM 1224 C C . GLU A 1 152 ? 10.396 4.866 4.647 1.00 88.88 152 GLU A C 1
ATOM 1226 O O . GLU A 1 152 ? 10.461 5.649 5.588 1.00 88.88 152 GLU A O 1
ATOM 1231 N N . PHE A 1 153 ? 9.708 3.721 4.729 1.00 88.06 153 PHE A N 1
ATOM 1232 C CA . PHE A 1 153 ? 9.034 3.281 5.955 1.00 88.06 153 PHE A CA 1
ATOM 1233 C C . PHE A 1 153 ? 10.040 2.967 7.067 1.00 88.06 153 PHE A C 1
ATOM 1235 O O . PHE A 1 153 ? 9.816 3.343 8.210 1.00 88.06 153 PHE A O 1
ATOM 1242 N N . ASP A 1 154 ? 11.161 2.324 6.737 1.00 88.62 154 ASP A N 1
ATOM 1243 C CA . ASP A 1 154 ? 12.222 1.958 7.684 1.00 88.62 154 ASP A CA 1
ATOM 1244 C C . ASP A 1 154 ? 13.117 3.162 8.071 1.00 88.62 154 ASP A C 1
ATOM 1246 O O . ASP A 1 154 ? 14.018 3.041 8.906 1.00 88.62 154 ASP A O 1
ATOM 1250 N N . SER A 1 155 ? 12.890 4.335 7.469 1.00 89.44 155 SER A N 1
ATOM 1251 C CA . SER A 1 155 ? 13.619 5.565 7.781 1.00 89.44 155 SER A CA 1
ATOM 1252 C C . SER A 1 155 ? 13.303 6.047 9.201 1.00 89.44 155 SER A C 1
ATOM 1254 O O . SER A 1 155 ? 12.129 6.154 9.555 1.00 89.44 155 SER A O 1
ATOM 1256 N N . PRO A 1 156 ? 14.304 6.498 9.986 1.00 92.81 156 PRO A N 1
ATOM 1257 C CA . PRO A 1 156 ? 14.078 7.080 11.314 1.00 92.81 156 PRO A CA 1
ATOM 1258 C C . PRO A 1 156 ? 13.344 8.435 11.276 1.00 92.81 156 PRO A C 1
ATOM 1260 O O . PRO A 1 156 ? 13.150 9.065 12.314 1.00 92.81 156 PRO A O 1
ATOM 1263 N N . SER A 1 157 ? 12.975 8.917 10.085 1.00 94.62 157 SER A N 1
ATOM 1264 C CA . SER A 1 157 ? 12.252 10.177 9.883 1.00 94.62 157 SER A CA 1
ATOM 1265 C C . SER A 1 157 ? 10.781 10.104 10.312 1.00 94.62 157 SER A C 1
ATOM 1267 O O . SER A 1 157 ? 10.158 11.155 10.460 1.00 94.62 157 SER A O 1
ATOM 1269 N N . TYR A 1 158 ? 10.243 8.897 10.537 1.00 95.38 158 TYR A N 1
ATOM 1270 C CA . TYR A 1 158 ? 8.837 8.660 10.890 1.00 95.38 158 TYR A CA 1
ATOM 1271 C C . TYR A 1 158 ? 8.701 7.819 12.174 1.00 95.38 158 TYR A C 1
ATOM 1273 O O . TYR A 1 158 ? 8.169 6.706 12.150 1.00 95.38 158 TYR A O 1
ATOM 1281 N N . PRO A 1 159 ? 9.193 8.322 13.322 1.00 95.00 159 PRO A N 1
ATOM 1282 C CA . PRO A 1 159 ? 9.340 7.531 14.542 1.00 95.00 159 PRO A CA 1
ATOM 1283 C C . PRO A 1 159 ? 8.014 7.033 15.135 1.00 95.00 159 PRO A C 1
ATOM 1285 O O . PRO A 1 159 ? 8.009 6.019 15.833 1.00 95.00 159 PRO A O 1
ATOM 1288 N N . HIS A 1 160 ? 6.890 7.713 14.892 1.00 96.19 160 HIS A N 1
ATOM 1289 C CA . HIS A 1 160 ? 5.582 7.281 15.391 1.00 96.19 160 HIS A CA 1
ATOM 1290 C C . HIS A 1 160 ? 5.010 6.161 14.527 1.00 96.19 160 HIS A C 1
ATOM 1292 O O . HIS A 1 160 ? 4.429 5.222 15.066 1.00 96.19 160 HIS A O 1
ATOM 1298 N N . ILE A 1 161 ? 5.242 6.221 13.213 1.00 94.88 161 ILE A N 1
ATOM 1299 C CA . ILE A 1 161 ? 4.973 5.098 12.309 1.00 94.88 161 ILE A CA 1
ATOM 1300 C C . ILE A 1 161 ? 5.855 3.907 12.679 1.00 94.88 161 ILE A C 1
ATOM 1302 O O . ILE A 1 161 ? 5.325 2.823 12.885 1.00 94.88 161 ILE A O 1
ATOM 1306 N N . ASN A 1 162 ? 7.167 4.107 12.856 1.00 91.81 162 ASN A N 1
ATOM 1307 C CA . ASN A 1 162 ? 8.100 3.034 13.229 1.00 91.81 162 ASN A CA 1
ATOM 1308 C C . ASN A 1 162 ? 7.758 2.359 14.559 1.00 91.81 162 ASN A C 1
ATOM 1310 O O . ASN A 1 162 ? 8.139 1.219 14.781 1.00 91.81 162 ASN A O 1
ATOM 1314 N N . LYS A 1 163 ? 7.087 3.071 15.466 1.00 92.50 163 LYS A N 1
ATOM 1315 C CA . LYS A 1 163 ? 6.623 2.509 16.735 1.00 92.50 163 LYS A CA 1
ATOM 1316 C C . LYS A 1 163 ? 5.380 1.628 16.567 1.00 92.50 163 LYS A C 1
ATOM 1318 O O . LYS A 1 163 ? 5.145 0.765 17.410 1.00 92.50 163 LYS A O 1
ATOM 1323 N N . LEU A 1 164 ? 4.568 1.898 15.546 1.00 92.38 164 LEU A N 1
ATOM 1324 C CA . LEU A 1 164 ? 3.333 1.174 15.260 1.00 92.38 164 LEU A CA 1
ATOM 1325 C C . LEU A 1 164 ? 3.579 -0.112 14.450 1.00 92.38 164 LEU A C 1
ATOM 1327 O O . LEU A 1 164 ? 2.847 -1.080 14.647 1.00 92.38 164 LEU A O 1
ATOM 1331 N N . ILE A 1 165 ? 4.575 -0.113 13.554 1.00 89.38 165 ILE A N 1
ATOM 1332 C CA . ILE A 1 165 ? 4.892 -1.233 12.641 1.00 89.38 165 ILE A CA 1
ATOM 1333 C C . ILE A 1 165 ? 5.941 -2.212 13.175 1.00 89.38 165 ILE A C 1
ATOM 1335 O O . ILE A 1 165 ? 6.809 -1.803 13.976 1.00 89.38 165 ILE A O 1
#

Nearest PDB structures (foldseek):
  2caq-assembly1_A-2  TM=8.286E-01  e=6.518E-04  Schistosoma haematobium
  2c80-assembly1_B  TM=8.230E-01  e=7.633E-04  Schistosoma haematobium
  1tw9-assembly1_B  TM=6.881E-01  e=6.954E-03  Heligmosomoides polygyrus
  2cz2-assembly1_A-2  TM=5.935E-01  e=7.726E-03  Mus musculus
  3vln-assembly1_A-2  TM=5.962E-01  e=1.531E-02  Homo sapiens

Radius of gyration: 19.51 Å; Cα contacts (8 Å, |Δi|>4): 173; chains: 1; bounding box: 52×37×51 Å

Foldseek 3Di:
DDWDADPVRDIDDDDDPVVVLVVVLVVVVQAFPDPVSNVVLVVLLVLLVVLVVLVVVLVVLLVVCCVVPNNPQQLNVHALVPDPDDVSNVSNVVSVVSLVVSLVSVLVSLVVVLVQLVPDPQLENHDNDHHSSLVSLVVSLVVCVVVVNNPSVPDVPRVSSVVSD

Mean predicted aligned error: 4.25 Å

Secondary structure (DSSP, 8-state):
-EEEE-TTS-EEEE--HHHHHHHHHHHTT-SPSSHHHHHHHHHHHHHHHHHHHHHHHHHHHHHHHHHHH-TT-HHHHS-GGG-SSHHHHHHHHHHHHHHHHHHHHHHHHHHHHHHHHTT-SSSSSSTTS--HHHHHHHHHHHHHHTTT-TTTTTSTT-HHHHHH-

Organism: NCBI:txid133412